Protein AF-A0A5E4LUU3-F1 (afdb_monomer_lite)

Secondary structure (DSSP, 8-state):
-EEEEEEEEEESSGGGTTSTTTTT-GGGEEEEEEEEEE-SPPPHHHHHH-SEEEETTTTEEEEETT-S---HHHHHHHHHHHHHHHHHHHHHHHHHHHHHH--

Structure (mmCIF, N/CA/C/O backbone):
data_AF-A0A5E4LUU3-F1
#
_entry.id   AF-A0A5E4LUU3-F1
#
loop_
_atom_site.group_PDB
_atom_site.id
_atom_site.type_symbol
_atom_site.label_atom_id
_atom_site.label_alt_id
_atom_site.label_comp_id
_atom_site.label_asym_id
_atom_site.label_entity_id
_atom_site.label_seq_id
_atom_site.pdbx_PDB_ins_code
_atom_site.Cartn_x
_atom_site.Cartn_y
_atom_site.Cartn_z
_atom_site.occupancy
_atom_site.B_iso_or_equiv
_atom_site.auth_seq_id
_atom_site.auth_comp_id
_atom_site.auth_asym_id
_atom_site.auth_atom_id
_atom_site.pdbx_PDB_model_num
ATOM 1 N N . MET A 1 1 ? -10.356 1.375 11.300 1.00 88.31 1 MET A N 1
ATOM 2 C CA . MET A 1 1 ? -9.005 0.959 10.892 1.00 88.31 1 MET A CA 1
ATOM 3 C C . MET A 1 1 ? -8.959 0.902 9.379 1.00 88.31 1 MET A C 1
ATOM 5 O O . MET A 1 1 ? -9.903 0.407 8.774 1.00 88.31 1 MET A O 1
ATOM 9 N N . TYR A 1 2 ? -7.880 1.401 8.791 1.00 93.31 2 TYR A N 1
ATOM 10 C CA . TYR A 1 2 ? -7.661 1.428 7.355 1.00 93.31 2 TYR A CA 1
ATOM 11 C C . TYR A 1 2 ? -6.394 0.661 6.991 1.00 93.31 2 TYR A C 1
ATOM 13 O O . TYR A 1 2 ? -5.395 0.746 7.707 1.00 93.31 2 TYR A O 1
ATOM 21 N N . VAL A 1 3 ? -6.439 -0.039 5.860 1.00 94.50 3 VAL A N 1
ATOM 22 C CA . VAL A 1 3 ? -5.254 -0.574 5.183 1.00 94.50 3 VAL A CA 1
ATOM 23 C C . VAL A 1 3 ? -4.932 0.369 4.033 1.00 94.50 3 VAL A C 1
ATOM 25 O O . VAL A 1 3 ? -5.770 0.593 3.156 1.00 94.50 3 VAL A O 1
ATOM 28 N N . LEU A 1 4 ? -3.743 0.955 4.070 1.00 95.75 4 LEU A N 1
ATOM 29 C CA . LEU A 1 4 ? -3.231 1.914 3.102 1.00 95.75 4 LEU A CA 1
ATOM 30 C C . LEU A 1 4 ? -2.176 1.212 2.255 1.00 95.75 4 LEU A C 1
ATOM 32 O O . LEU A 1 4 ? -1.226 0.654 2.797 1.00 95.75 4 LEU A O 1
ATOM 36 N N . ILE A 1 5 ? -2.345 1.221 0.937 1.00 95.19 5 ILE A N 1
ATOM 37 C CA . ILE A 1 5 ? -1.424 0.558 0.018 1.00 95.19 5 ILE A CA 1
ATOM 38 C C . ILE A 1 5 ? -0.914 1.561 -1.004 1.00 95.19 5 ILE A C 1
ATOM 40 O O . ILE A 1 5 ? -1.689 2.258 -1.672 1.00 95.19 5 ILE A O 1
ATOM 44 N N . LYS A 1 6 ? 0.405 1.588 -1.161 1.00 95.56 6 LYS A N 1
ATOM 45 C CA . LYS A 1 6 ? 1.117 2.431 -2.112 1.00 95.56 6 LYS A CA 1
ATOM 46 C C . LYS A 1 6 ? 2.072 1.586 -2.941 1.00 95.56 6 LYS A C 1
ATOM 48 O O . LYS A 1 6 ? 2.845 0.809 -2.390 1.00 95.56 6 LYS A O 1
ATOM 53 N N . TYR A 1 7 ? 2.068 1.804 -4.251 1.00 94.31 7 TYR A N 1
ATOM 54 C CA . TYR A 1 7 ? 3.058 1.225 -5.150 1.00 94.31 7 TYR A CA 1
ATOM 55 C C . TYR A 1 7 ? 4.147 2.255 -5.440 1.00 94.31 7 TYR A C 1
ATOM 57 O O . TYR A 1 7 ? 3.910 3.288 -6.074 1.00 94.31 7 TYR A O 1
ATOM 65 N N . VAL A 1 8 ? 5.353 1.997 -4.940 1.00 92.75 8 VAL A N 1
ATOM 66 C CA . VAL A 1 8 ? 6.514 2.867 -5.142 1.00 92.75 8 VAL A CA 1
ATOM 67 C C . VAL A 1 8 ? 7.314 2.344 -6.324 1.00 92.75 8 VAL A C 1
ATOM 69 O O . VAL A 1 8 ? 7.958 1.302 -6.244 1.00 92.75 8 VAL A O 1
ATOM 72 N N . TYR A 1 9 ? 7.270 3.085 -7.427 1.00 91.19 9 TYR A N 1
ATOM 73 C CA . TYR A 1 9 ? 8.034 2.749 -8.621 1.00 91.19 9 TYR A CA 1
ATOM 74 C C . TYR A 1 9 ? 9.476 3.218 -8.492 1.00 91.19 9 TYR A C 1
ATOM 76 O O . TYR A 1 9 ? 9.731 4.389 -8.198 1.00 91.19 9 TYR A O 1
ATOM 84 N N . HIS A 1 10 ? 10.409 2.321 -8.775 1.00 91.31 10 HIS A N 1
ATOM 85 C CA . HIS A 1 10 ? 11.827 2.628 -8.835 1.00 91.31 10 HIS A CA 1
ATOM 86 C C . HIS A 1 10 ? 12.467 1.918 -10.039 1.00 91.31 10 HIS A C 1
ATOM 88 O O . HIS A 1 10 ? 11.946 0.904 -10.516 1.00 91.31 10 HIS A O 1
ATOM 94 N N . PRO A 1 11 ? 13.550 2.482 -10.599 1.00 93.19 11 PRO A N 1
ATOM 95 C CA . PRO A 1 11 ? 14.242 1.859 -11.718 1.00 93.19 11 PRO A CA 1
ATOM 96 C C . PRO A 1 11 ? 14.900 0.551 -11.266 1.00 93.19 11 PRO A C 1
ATOM 98 O O . PRO A 1 11 ? 15.515 0.504 -10.203 1.00 93.19 11 PRO A O 1
ATOM 101 N N . ILE A 1 12 ? 14.813 -0.487 -12.098 1.00 92.69 12 ILE A N 1
ATOM 102 C CA . ILE A 1 12 ? 15.467 -1.783 -11.854 1.00 92.69 12 ILE A CA 1
ATOM 103 C C . ILE A 1 12 ? 16.990 -1.598 -11.811 1.00 92.69 12 ILE A C 1
ATOM 105 O O . ILE A 1 12 ? 17.672 -2.120 -10.934 1.00 92.69 12 ILE A O 1
ATOM 109 N N . ASP A 1 13 ? 17.520 -0.819 -12.755 1.00 91.94 13 ASP A N 1
ATOM 110 C CA . ASP A 1 13 ? 18.911 -0.371 -12.777 1.00 91.94 13 ASP A CA 1
ATOM 111 C C . ASP A 1 13 ? 18.966 1.161 -12.704 1.00 91.94 13 ASP A C 1
ATOM 113 O O . ASP A 1 13 ? 18.733 1.873 -13.686 1.00 91.94 13 ASP A O 1
ATOM 117 N N . SER A 1 14 ? 19.260 1.681 -11.513 1.00 88.81 14 SER A N 1
ATOM 118 C CA . SER A 1 14 ? 19.343 3.122 -11.253 1.00 88.81 14 SER A CA 1
ATOM 119 C C . SER A 1 14 ? 20.486 3.814 -12.000 1.00 88.81 14 SER A C 1
ATOM 121 O O . SER A 1 14 ? 20.466 5.033 -12.132 1.00 88.81 14 SER A O 1
ATOM 123 N N . SER A 1 15 ? 21.490 3.078 -12.490 1.00 91.69 15 SER A N 1
ATOM 124 C CA . SER A 1 15 ? 22.636 3.678 -13.187 1.00 91.69 15 SER A CA 1
ATOM 125 C C . SER A 1 15 ? 22.306 4.114 -14.618 1.00 91.69 15 SER A C 1
ATOM 127 O O . SER A 1 15 ? 22.961 5.003 -15.164 1.00 91.69 15 SER A O 1
ATOM 129 N N . LYS A 1 16 ? 21.249 3.542 -15.203 1.00 90.50 16 LYS A N 1
ATOM 130 C CA . LYS A 1 16 ? 20.847 3.754 -16.599 1.00 90.50 16 LYS A CA 1
ATOM 131 C C . LYS A 1 16 ? 19.768 4.810 -16.784 1.00 90.50 16 LYS A C 1
ATOM 133 O O . LYS A 1 16 ? 19.369 5.085 -17.909 1.00 90.50 16 LYS A O 1
ATOM 138 N N . THR A 1 17 ? 19.319 5.468 -15.716 1.00 87.88 17 THR A N 1
ATOM 139 C CA . THR A 1 17 ? 18.243 6.475 -15.792 1.00 87.88 17 THR A CA 1
ATOM 140 C C . THR A 1 17 ? 18.564 7.643 -16.726 1.00 87.88 17 THR A C 1
ATOM 142 O O . THR A 1 17 ? 17.651 8.278 -17.250 1.00 87.88 17 THR A O 1
ATOM 145 N N . SER A 1 18 ? 19.854 7.911 -16.944 1.00 90.00 18 SER A N 1
ATOM 146 C CA . SER A 1 18 ? 20.362 8.946 -17.851 1.00 90.00 18 SER A CA 1
ATOM 147 C C . SER A 1 18 ? 20.395 8.518 -19.324 1.00 90.00 18 SER A C 1
ATOM 149 O O . SER A 1 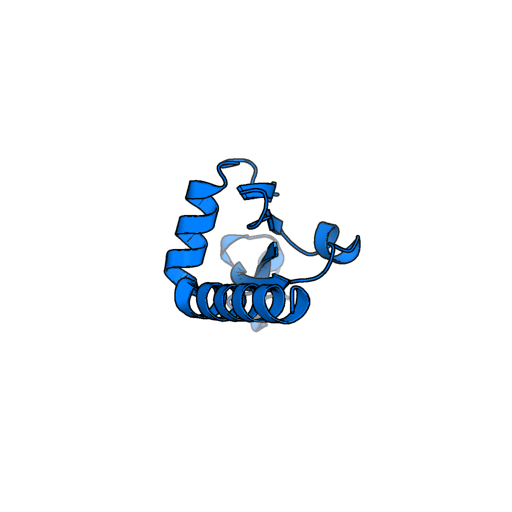18 ? 20.598 9.360 -20.200 1.00 90.00 18 SER A O 1
ATOM 151 N N . GLU A 1 19 ? 20.231 7.227 -19.620 1.00 91.44 19 GLU A N 1
ATOM 152 C CA . GLU A 1 19 ? 20.189 6.721 -20.988 1.00 91.44 19 GLU A CA 1
ATOM 153 C C . GLU A 1 19 ? 18.870 7.117 -21.661 1.00 91.44 19 GLU A C 1
ATOM 155 O O . GLU A 1 19 ? 17.777 7.020 -21.094 1.00 91.44 19 GLU A O 1
ATOM 160 N N . LYS A 1 20 ? 18.963 7.582 -22.910 1.00 91.25 20 LYS A N 1
ATOM 161 C CA . LYS A 1 20 ? 17.795 8.024 -23.673 1.00 91.25 20 LYS A CA 1
ATOM 162 C C . LYS A 1 20 ? 16.822 6.858 -23.877 1.00 91.25 20 LYS A C 1
ATOM 164 O O . LYS A 1 20 ? 17.207 5.822 -24.407 1.00 91.25 20 LYS A O 1
ATOM 169 N N . GLY A 1 21 ? 15.559 7.060 -23.505 1.00 89.31 21 GLY A N 1
ATOM 170 C CA . GLY A 1 21 ? 14.494 6.056 -23.605 1.00 89.31 21 GLY A CA 1
ATOM 171 C C . GLY A 1 21 ? 14.378 5.133 -22.389 1.00 89.31 21 GLY A C 1
ATOM 172 O O . GLY A 1 21 ? 13.336 4.510 -22.209 1.00 89.31 21 GLY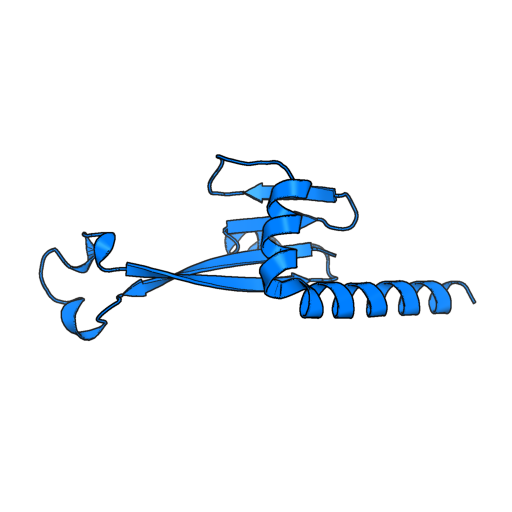 A O 1
ATOM 173 N N . TYR A 1 22 ? 15.376 5.095 -21.497 1.00 89.56 22 TYR A N 1
ATOM 174 C CA . TYR A 1 22 ? 15.342 4.215 -20.326 1.00 89.56 22 TYR A CA 1
ATOM 175 C C . TYR A 1 22 ? 14.195 4.565 -19.373 1.00 89.56 22 TYR A C 1
ATOM 177 O O . TYR A 1 22 ? 13.446 3.690 -18.949 1.00 89.56 22 TYR A O 1
ATOM 185 N N . SER A 1 23 ? 14.019 5.861 -19.098 1.00 86.88 23 SER A N 1
ATOM 186 C CA . SER A 1 23 ? 12.955 6.370 -18.221 1.00 86.88 23 SER A CA 1
ATOM 187 C C . SER A 1 23 ? 11.557 6.354 -18.865 1.00 86.88 23 SER A C 1
ATOM 189 O O . SER A 1 23 ? 10.566 6.601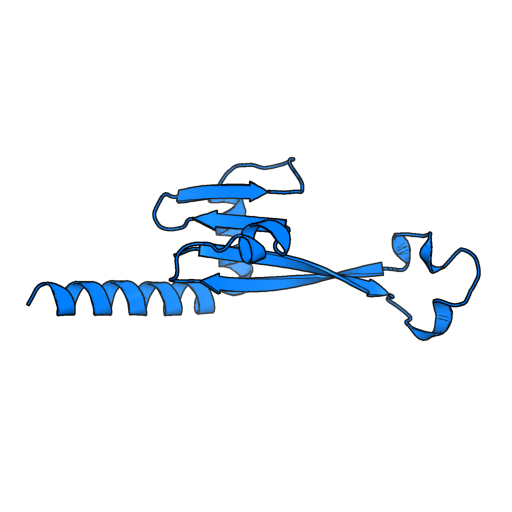 -18.183 1.00 86.88 23 SER A O 1
ATOM 191 N N . GLU A 1 24 ? 11.466 6.096 -20.172 1.00 88.62 24 GLU A N 1
ATOM 192 C CA . GLU A 1 24 ? 10.198 6.046 -20.914 1.00 88.62 24 GLU A CA 1
ATOM 193 C C . GLU A 1 24 ? 9.625 4.622 -20.972 1.00 88.62 24 GLU A C 1
ATOM 195 O O . GLU A 1 24 ? 8.406 4.442 -21.049 1.00 88.62 24 GLU A O 1
ATOM 200 N N . ASP A 1 25 ? 10.490 3.607 -20.907 1.00 90.50 25 ASP A N 1
ATOM 201 C CA . ASP A 1 25 ? 10.086 2.207 -20.933 1.00 90.50 25 ASP A CA 1
ATOM 202 C C . ASP A 1 25 ? 9.677 1.716 -19.537 1.00 90.50 25 ASP A C 1
ATOM 204 O O . ASP A 1 25 ? 10.476 1.626 -18.603 1.00 90.50 25 ASP A O 1
ATOM 208 N N . LYS A 1 26 ? 8.401 1.341 -19.409 1.00 87.06 26 LYS A N 1
ATOM 209 C CA . LYS A 1 26 ? 7.826 0.804 -18.169 1.00 87.06 26 LYS A CA 1
ATOM 210 C C . LYS A 1 26 ? 8.462 -0.517 -17.741 1.00 87.06 26 LYS A C 1
ATOM 212 O O . LYS A 1 26 ? 8.399 -0.835 -16.559 1.00 87.06 26 LYS A O 1
ATOM 217 N N . ALA A 1 27 ? 9.054 -1.277 -18.663 1.00 90.44 27 ALA A N 1
ATOM 218 C CA . ALA A 1 27 ? 9.736 -2.527 -18.343 1.00 90.44 27 ALA A CA 1
ATOM 219 C C . ALA A 1 27 ? 11.007 -2.312 -17.503 1.00 90.44 27 ALA A C 1
ATOM 221 O O . ALA A 1 27 ? 11.447 -3.241 -16.833 1.00 90.44 27 ALA A O 1
ATOM 222 N N . ASN A 1 28 ? 11.563 -1.094 -17.490 1.00 91.62 28 ASN A N 1
ATOM 223 C CA . ASN A 1 28 ? 12.748 -0.744 -16.702 1.00 91.62 28 ASN A CA 1
ATOM 224 C C . ASN A 1 28 ? 12.432 -0.358 -15.252 1.00 91.62 28 ASN A C 1
ATOM 226 O O . ASN A 1 28 ? 13.343 -0.012 -14.498 1.00 91.62 28 ASN A O 1
ATOM 230 N N . PHE A 1 29 ? 11.159 -0.395 -14.853 1.00 92.75 29 PHE A N 1
ATOM 231 C CA . PHE A 1 29 ? 10.717 -0.028 -13.515 1.00 92.75 29 PHE A CA 1
ATOM 232 C C . PHE A 1 29 ? 10.020 -1.202 -12.844 1.00 92.75 29 PHE A C 1
ATOM 234 O O . PHE A 1 29 ? 9.178 -1.875 -13.439 1.00 92.75 29 PHE A O 1
ATOM 241 N N . CYS A 1 30 ? 10.328 -1.401 -11.571 1.00 91.44 30 CYS A N 1
ATOM 242 C CA . CYS A 1 30 ? 9.580 -2.281 -10.690 1.00 91.44 30 CYS A CA 1
ATOM 243 C C . CYS A 1 30 ? 8.822 -1.457 -9.652 1.00 91.44 30 CYS A C 1
ATOM 245 O O . CYS A 1 30 ? 9.153 -0.303 -9.375 1.00 91.44 30 CYS A O 1
ATOM 247 N N . ALA A 1 31 ? 7.751 -2.048 -9.133 1.00 92.19 31 ALA A N 1
ATOM 248 C CA . ALA A 1 31 ? 6.924 -1.452 -8.102 1.00 92.19 31 ALA A CA 1
ATOM 249 C C . ALA A 1 31 ? 7.110 -2.233 -6.808 1.00 92.19 31 ALA A C 1
ATOM 251 O O . ALA A 1 31 ? 6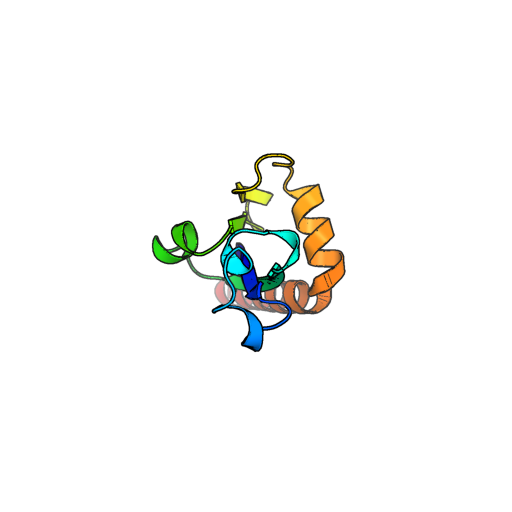.836 -3.432 -6.779 1.00 92.19 31 ALA A O 1
ATOM 252 N N . ASP A 1 32 ? 7.511 -1.534 -5.754 1.00 93.00 32 ASP A N 1
ATOM 253 C CA . ASP A 1 32 ? 7.430 -2.069 -4.403 1.00 93.00 32 ASP A CA 1
ATOM 254 C C . ASP A 1 32 ? 6.048 -1.797 -3.834 1.00 93.00 32 ASP A C 1
ATOM 256 O O . ASP A 1 32 ? 5.553 -0.665 -3.873 1.00 93.00 32 ASP A O 1
ATOM 260 N N . GLU A 1 33 ? 5.436 -2.839 -3.287 1.00 93.62 33 GLU A N 1
ATOM 261 C CA . GLU A 1 33 ? 4.193 -2.725 -2.541 1.00 93.62 33 GLU A CA 1
ATOM 262 C C . GLU A 1 33 ? 4.509 -2.340 -1.092 1.00 93.62 33 GLU A C 1
ATOM 264 O O . GLU A 1 33 ? 5.165 -3.080 -0.358 1.00 93.62 33 GLU A O 1
ATOM 269 N N . VAL A 1 34 ? 4.046 -1.160 -0.686 1.00 93.19 34 VAL A N 1
ATOM 270 C CA . VAL A 1 34 ? 4.151 -0.666 0.687 1.00 93.19 34 VAL A CA 1
ATOM 271 C C . VAL A 1 34 ? 2.761 -0.682 1.302 1.00 93.19 34 VAL A C 1
ATOM 273 O O . VAL A 1 34 ? 1.856 -0.009 0.802 1.00 93.19 34 VAL A O 1
ATOM 276 N N . VAL A 1 35 ? 2.609 -1.439 2.388 1.00 93.06 35 VAL A N 1
ATOM 277 C CA . VAL A 1 35 ? 1.363 -1.546 3.152 1.00 93.06 35 VAL A CA 1
ATOM 278 C C . VAL A 1 35 ? 1.545 -0.891 4.513 1.00 93.06 35 VAL A C 1
ATOM 280 O O . VAL A 1 35 ? 2.446 -1.238 5.274 1.00 93.06 35 VAL A O 1
ATOM 283 N N . GLU A 1 36 ? 0.666 0.053 4.823 1.00 93.00 36 GLU A N 1
ATOM 284 C CA . GLU A 1 36 ? 0.589 0.735 6.107 1.00 93.00 36 GLU A CA 1
ATOM 285 C C . GLU A 1 36 ? -0.799 0.529 6.718 1.00 93.00 36 GLU A C 1
ATOM 287 O O . GLU A 1 36 ? -1.819 0.501 6.028 1.00 93.00 36 GLU A O 1
ATOM 292 N N . LEU A 1 37 ? -0.848 0.394 8.039 1.00 91.44 37 LEU A N 1
ATOM 293 C CA . LEU A 1 37 ? -2.089 0.255 8.785 1.00 91.44 37 LEU A CA 1
ATOM 294 C C . LEU A 1 37 ? -2.332 1.517 9.605 1.00 91.44 37 LEU A C 1
ATOM 296 O O . LEU A 1 37 ? -1.468 1.958 10.362 1.00 91.44 37 LEU A O 1
ATOM 300 N N . SER A 1 38 ? -3.530 2.088 9.492 1.00 90.44 38 SER A N 1
ATOM 301 C CA . SER A 1 38 ? -3.897 3.315 10.199 1.00 90.44 38 SER A CA 1
ATOM 302 C C . SER A 1 38 ? -5.154 3.126 11.042 1.00 90.44 38 SER A C 1
ATOM 304 O O . SER A 1 38 ? -6.214 2.733 10.554 1.00 90.44 38 SER A O 1
ATOM 306 N N . LYS A 1 39 ? -5.064 3.445 12.338 1.00 85.38 39 LYS A N 1
ATOM 307 C CA . LYS A 1 39 ? -6.230 3.505 13.247 1.00 85.38 39 LYS A CA 1
ATOM 308 C C . LYS A 1 39 ? -6.934 4.860 13.216 1.00 85.38 39 LYS A C 1
ATOM 310 O O . LYS A 1 39 ? -8.033 4.991 13.745 1.00 85.38 39 LYS A O 1
ATOM 315 N N . LYS A 1 40 ? -6.293 5.875 12.639 1.00 85.19 40 LYS A N 1
ATOM 316 C CA . LYS A 1 40 ? -6.791 7.251 12.638 1.00 85.19 40 LYS A CA 1
ATOM 317 C C . LYS A 1 40 ? -7.764 7.468 11.484 1.00 85.19 40 LYS A C 1
ATOM 319 O O . LYS A 1 40 ? -7.821 6.684 10.539 1.00 85.19 40 LYS A O 1
ATOM 324 N N . THR A 1 41 ? -8.514 8.560 11.561 1.00 88.31 41 THR A N 1
ATOM 325 C CA . THR A 1 41 ? -9.274 9.075 10.420 1.00 88.31 41 THR A CA 1
ATOM 326 C C . THR A 1 41 ? -8.323 9.384 9.267 1.00 88.31 41 THR A C 1
ATOM 328 O O . THR A 1 41 ? -7.254 9.954 9.493 1.00 88.31 41 THR A O 1
ATOM 331 N N . LEU A 1 42 ? -8.720 9.024 8.045 1.00 92.19 42 LEU A N 1
ATOM 332 C CA . LEU A 1 42 ? -7.948 9.316 6.840 1.00 92.19 42 LEU A CA 1
ATOM 333 C C . LEU A 1 42 ? -7.751 10.824 6.680 1.00 92.19 42 LEU A C 1
ATOM 335 O O . LEU A 1 42 ? -8.712 11.597 6.703 1.00 92.19 42 LEU A O 1
ATOM 339 N N . SER A 1 43 ? -6.505 11.235 6.487 1.00 92.88 43 SER A N 1
ATOM 340 C CA . SER A 1 43 ? -6.168 12.600 6.109 1.00 92.88 43 SER A CA 1
ATOM 341 C C . SER A 1 43 ? -6.244 12.781 4.592 1.00 92.88 43 SER A C 1
ATOM 343 O O . SER A 1 43 ? -6.182 11.824 3.817 1.00 92.88 43 SER A O 1
ATOM 345 N N . THR A 1 44 ? -6.306 14.034 4.138 1.00 93.38 44 THR A N 1
ATOM 346 C CA . THR A 1 44 ? -6.198 14.355 2.707 1.00 93.38 44 THR A CA 1
ATOM 347 C C . THR A 1 44 ? -4.903 13.811 2.102 1.00 93.38 44 THR A C 1
ATOM 349 O O . THR A 1 44 ? -4.902 13.369 0.957 1.00 93.38 44 THR A O 1
ATOM 352 N N . ASN A 1 45 ? -3.809 13.797 2.869 1.00 92.94 45 ASN A N 1
ATOM 353 C CA . ASN A 1 45 ? -2.540 13.254 2.396 1.00 92.94 45 ASN A CA 1
ATOM 354 C C . ASN A 1 45 ? -2.641 11.753 2.135 1.00 92.94 45 ASN A C 1
ATOM 356 O O . ASN A 1 45 ? -2.185 11.316 1.083 1.00 92.94 45 ASN A O 1
ATOM 360 N N . ASP A 1 46 ? -3.294 10.992 3.017 1.00 93.94 46 ASP A N 1
ATOM 361 C CA . ASP A 1 46 ? -3.480 9.546 2.842 1.00 93.94 46 ASP A CA 1
ATOM 362 C C . ASP A 1 46 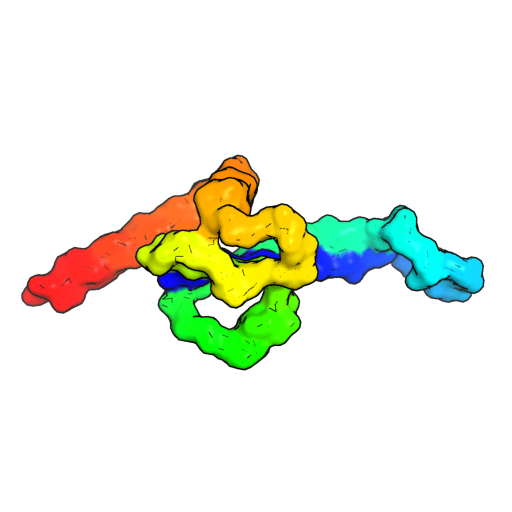? -4.272 9.243 1.570 1.00 93.94 46 ASP A C 1
ATOM 364 O O . ASP A 1 46 ? -3.900 8.364 0.792 1.00 93.94 46 ASP A O 1
ATOM 368 N N . LEU A 1 47 ? -5.325 10.026 1.320 1.00 93.94 47 LEU A N 1
ATOM 369 C CA . LEU A 1 47 ? -6.144 9.920 0.114 1.00 93.94 47 LEU A CA 1
ATOM 370 C C . LEU A 1 47 ? -5.366 10.254 -1.162 1.00 93.94 47 LEU A C 1
ATOM 372 O O . LEU A 1 47 ? -5.703 9.737 -2.225 1.00 93.94 47 LEU A O 1
ATOM 376 N N . MET A 1 48 ? -4.347 11.108 -1.090 1.00 92.94 48 MET A N 1
ATOM 377 C CA . MET A 1 48 ? -3.543 11.512 -2.246 1.00 92.94 48 MET A CA 1
ATOM 378 C C . MET A 1 48 ? -2.371 10.561 -2.504 1.00 92.94 48 MET A C 1
ATOM 380 O O . MET A 1 48 ? -2.098 10.240 -3.660 1.00 92.94 48 MET A O 1
ATOM 384 N N . SER A 1 49 ? -1.690 10.109 -1.449 1.00 93.81 49 SER A N 1
ATOM 385 C CA . SER A 1 49 ? -0.418 9.382 -1.527 1.00 93.81 49 SER A CA 1
ATOM 386 C C . SER A 1 49 ? -0.564 7.877 -1.741 1.00 93.81 49 SER A C 1
ATOM 388 O O . SER A 1 49 ? 0.353 7.268 -2.293 1.00 93.81 49 SER A O 1
ATOM 390 N N . ASN A 1 50 ? -1.687 7.288 -1.322 1.00 95.88 50 ASN A N 1
ATOM 391 C CA . ASN A 1 50 ? -1.939 5.853 -1.432 1.00 95.88 50 ASN A CA 1
ATOM 392 C C . ASN A 1 50 ? -2.741 5.528 -2.688 1.00 95.88 50 ASN A C 1
ATOM 394 O O . ASN A 1 50 ? -3.644 6.273 -3.078 1.00 95.88 50 ASN A O 1
ATOM 398 N N . ASP A 1 51 ? -2.439 4.405 -3.325 1.00 95.00 51 ASP A N 1
ATOM 399 C CA . ASP A 1 51 ? -3.130 3.970 -4.535 1.00 95.00 51 ASP A CA 1
ATOM 400 C C . ASP A 1 51 ? -4.405 3.183 -4.214 1.00 95.00 51 ASP A C 1
ATOM 402 O O . ASP A 1 51 ? -5.408 3.330 -4.922 1.00 95.00 51 ASP A O 1
ATOM 406 N N . ILE A 1 52 ? -4.384 2.383 -3.144 1.00 95.12 52 ILE A N 1
ATOM 407 C CA . ILE A 1 52 ? -5.532 1.613 -2.656 1.00 95.12 52 ILE A CA 1
ATOM 408 C C . ILE A 1 52 ? -5.714 1.883 -1.162 1.00 95.12 52 ILE A C 1
ATOM 410 O O . ILE A 1 52 ? -4.749 1.958 -0.407 1.00 95.12 52 ILE A O 1
ATOM 414 N N . ILE A 1 53 ? -6.966 2.064 -0.747 1.00 95.81 53 ILE A N 1
ATOM 415 C CA . ILE A 1 53 ? -7.346 2.284 0.646 1.00 95.81 53 ILE A CA 1
ATOM 416 C C . ILE A 1 53 ? -8.564 1.422 0.947 1.00 95.81 53 ILE A C 1
ATOM 418 O O . ILE A 1 53 ? -9.603 1.556 0.291 1.00 95.81 53 ILE A O 1
ATOM 422 N N . LEU A 1 54 ? -8.435 0.565 1.954 1.00 95.38 54 LEU A N 1
ATOM 423 C CA . LEU A 1 54 ? -9.503 -0.295 2.449 1.00 95.38 54 LEU A CA 1
ATOM 424 C C . LEU A 1 54 ? -9.920 0.166 3.842 1.00 95.38 54 LEU A C 1
ATOM 426 O O . LEU A 1 54 ? -9.063 0.380 4.697 1.00 95.38 54 LEU A O 1
ATOM 430 N N . ASP A 1 55 ? -11.220 0.286 4.082 1.00 94.38 55 ASP A N 1
ATOM 431 C CA . ASP A 1 55 ? -11.776 0.455 5.421 1.00 94.38 55 ASP A CA 1
ATOM 432 C C . ASP A 1 55 ? -12.218 -0.906 5.947 1.00 94.38 55 ASP A C 1
ATOM 434 O O . ASP A 1 55 ? -13.170 -1.510 5.452 1.00 94.38 55 ASP A O 1
ATOM 438 N N . VAL A 1 56 ? -11.512 -1.390 6.964 1.00 91.06 56 VAL A N 1
ATOM 439 C CA . VAL A 1 56 ? -11.760 -2.714 7.540 1.00 91.06 56 VAL A CA 1
ATOM 440 C C . VAL A 1 56 ? -12.993 -2.712 8.439 1.00 91.06 56 VAL A C 1
ATOM 442 O O . VAL A 1 56 ? -13.669 -3.733 8.530 1.00 91.06 56 VAL A O 1
ATOM 445 N N . LYS A 1 57 ? -13.343 -1.572 9.054 1.00 87.62 57 LYS A N 1
ATOM 446 C CA . LYS A 1 57 ? -14.521 -1.485 9.935 1.00 87.62 57 LYS A CA 1
ATOM 447 C C . LYS A 1 57 ? -15.813 -1.548 9.138 1.00 87.62 57 LYS A C 1
ATOM 449 O O . LYS A 1 57 ? -16.740 -2.250 9.522 1.00 87.62 57 LYS A O 1
ATOM 454 N N . THR A 1 58 ? -15.869 -0.813 8.031 1.00 91.75 58 THR A N 1
ATOM 455 C CA . THR A 1 58 ? -17.055 -0.780 7.162 1.00 91.75 58 THR A CA 1
ATOM 456 C C . THR A 1 58 ? -17.008 -1.811 6.038 1.00 91.75 58 THR A C 1
ATOM 458 O O . THR A 1 58 ? -17.964 -1.909 5.273 1.00 91.75 58 THR A O 1
ATOM 461 N N . GLN A 1 59 ? -15.916 -2.579 5.939 1.00 93.69 59 GLN A N 1
ATOM 462 C CA . GLN A 1 59 ? -15.674 -3.563 4.882 1.00 93.69 59 GLN A CA 1
ATOM 463 C C . GLN A 1 59 ? -15.843 -2.964 3.480 1.00 93.69 59 GLN A C 1
ATOM 465 O O . GLN A 1 59 ? -16.507 -3.526 2.605 1.00 93.69 59 GLN A O 1
ATOM 470 N N . SER A 1 60 ? -15.257 -1.786 3.265 1.00 94.44 60 SER A N 1
ATOM 471 C CA . SER A 1 60 ? -15.434 -1.015 2.037 1.00 94.44 60 SER A CA 1
ATOM 472 C C . SER A 1 60 ? -14.109 -0.608 1.393 1.00 94.44 60 SER A C 1
ATOM 474 O O . SER A 1 60 ? -13.071 -0.470 2.042 1.00 94.44 60 SER A O 1
ATOM 476 N N . VAL A 1 61 ? -14.135 -0.432 0.070 1.00 94.81 61 VAL A N 1
ATOM 477 C CA . VAL A 1 61 ? -13.003 0.108 -0.692 1.00 94.81 61 VAL A CA 1
ATOM 478 C C . VAL A 1 61 ? -13.173 1.619 -0.763 1.00 94.81 61 VAL A C 1
ATOM 480 O O . VAL A 1 61 ? -14.010 2.117 -1.512 1.00 94.81 61 VAL A O 1
ATOM 483 N N . VAL A 1 62 ? -12.374 2.351 0.008 1.00 94.50 62 VAL A N 1
ATOM 484 C CA . VAL A 1 62 ? -12.402 3.822 0.023 1.00 94.50 62 VAL A CA 1
ATOM 485 C C . VAL A 1 62 ? -11.781 4.379 -1.254 1.00 94.50 62 VAL A C 1
ATOM 487 O O . VAL A 1 62 ? -12.276 5.345 -1.832 1.00 94.50 62 VAL A O 1
ATOM 490 N N . LYS A 1 63 ? -10.685 3.765 -1.710 1.00 93.75 63 LYS A N 1
ATOM 491 C CA . LYS A 1 63 ? -9.977 4.165 -2.925 1.00 93.75 63 LYS A CA 1
ATOM 492 C C . LYS A 1 63 ? -9.380 2.947 -3.612 1.00 93.75 63 LYS A C 1
ATOM 494 O O . LYS A 1 63 ? -8.782 2.098 -2.962 1.00 93.75 63 LYS A O 1
ATOM 499 N N . ASN A 1 64 ? -9.477 2.914 -4.936 1.00 93.75 64 ASN A N 1
ATOM 500 C CA . ASN A 1 64 ? -8.667 2.037 -5.769 1.00 93.75 64 ASN A CA 1
ATOM 501 C C . ASN A 1 64 ? -8.346 2.730 -7.096 1.00 93.75 64 ASN A C 1
ATOM 503 O O . ASN A 1 64 ? -9.206 2.881 -7.965 1.00 93.75 64 ASN A O 1
ATOM 507 N N . ARG A 1 65 ? -7.087 3.133 -7.261 1.00 89.94 65 ARG A N 1
ATOM 508 C CA . ARG A 1 65 ? -6.601 3.812 -8.466 1.00 89.94 65 ARG A CA 1
ATOM 509 C C . ARG A 1 65 ? -6.574 2.913 -9.705 1.00 89.94 65 ARG A C 1
ATOM 511 O O . ARG A 1 65 ? -6.653 3.419 -10.821 1.00 89.94 65 ARG A O 1
ATOM 518 N N . TYR A 1 66 ? -6.476 1.598 -9.528 1.00 85.19 66 TYR A N 1
ATOM 519 C CA . TYR A 1 66 ? -6.312 0.643 -10.625 1.00 85.19 66 TYR A CA 1
ATOM 520 C C . TYR A 1 66 ? -7.637 0.086 -11.154 1.00 85.19 66 TYR A C 1
ATOM 522 O O . TYR A 1 66 ? -7.626 -0.619 -12.161 1.00 85.19 66 TYR A O 1
ATOM 530 N N . GLY A 1 67 ? -8.767 0.420 -10.514 1.00 68.94 67 GLY A N 1
ATOM 531 C CA . GLY A 1 67 ? -10.134 0.410 -11.061 1.00 68.94 67 GLY A CA 1
ATOM 532 C C . GLY A 1 67 ? -10.709 -0.912 -11.587 1.00 68.94 67 GLY A C 1
ATOM 533 O O . GLY A 1 67 ? -11.878 -0.953 -11.955 1.00 68.94 67 GLY A O 1
ATOM 534 N N . LYS A 1 68 ? -9.931 -1.997 -11.645 1.00 69.06 68 LYS A N 1
ATOM 535 C CA . LYS A 1 68 ? -10.370 -3.276 -12.226 1.00 69.06 68 LYS A CA 1
ATOM 536 C C . LYS A 1 68 ? -11.124 -4.160 -11.233 1.00 69.06 68 LYS A C 1
ATOM 538 O O . LYS A 1 68 ? -11.909 -5.001 -11.656 1.00 69.06 68 LYS A O 1
ATOM 543 N N . ILE A 1 69 ? -10.886 -3.988 -9.932 1.00 76.31 69 ILE A N 1
ATOM 544 C CA . ILE A 1 69 ? -11.495 -4.788 -8.860 1.00 76.31 69 ILE A CA 1
ATOM 545 C C . ILE A 1 69 ? -11.816 -3.855 -7.688 1.00 76.31 69 ILE A C 1
ATOM 547 O O . ILE A 1 69 ? -10.914 -3.458 -6.965 1.00 76.31 69 ILE A O 1
ATOM 551 N N . ASN A 1 70 ? -13.090 -3.520 -7.479 1.00 85.06 70 ASN A N 1
ATOM 552 C CA . ASN A 1 70 ? -13.564 -2.747 -6.315 1.00 85.06 70 ASN A CA 1
ATOM 553 C C . ASN A 1 70 ? -14.325 -3.638 -5.324 1.00 85.06 70 ASN A C 1
ATOM 555 O O . ASN A 1 70 ? -15.359 -3.261 -4.783 1.00 85.06 70 ASN A O 1
ATOM 559 N N . ASP A 1 71 ? -13.826 -4.853 -5.132 1.00 91.12 71 ASP A N 1
ATOM 560 C CA . ASP A 1 71 ? -14.382 -5.833 -4.207 1.00 91.12 71 ASP A CA 1
ATOM 561 C C . ASP A 1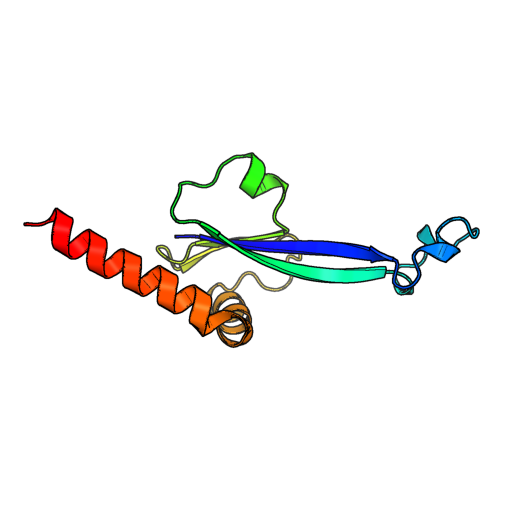 71 ? -13.502 -5.861 -2.955 1.00 91.12 71 ASP A C 1
ATOM 563 O O . ASP A 1 71 ? -12.337 -6.267 -3.024 1.00 91.12 71 ASP A O 1
ATOM 567 N N . PHE A 1 72 ? -14.051 -5.393 -1.829 1.00 93.81 72 PHE A N 1
ATOM 568 C CA . PHE A 1 72 ? -13.330 -5.338 -0.558 1.00 93.81 72 PHE A CA 1
ATOM 569 C C . PHE A 1 72 ? -12.814 -6.715 -0.151 1.00 93.81 72 PHE A C 1
ATOM 571 O O . PHE A 1 72 ? -11.647 -6.829 0.203 1.00 93.81 72 PHE A O 1
ATOM 578 N N . ASN A 1 73 ? -13.636 -7.763 -0.253 1.00 93.81 73 ASN A N 1
ATOM 579 C CA . ASN A 1 73 ? -13.259 -9.097 0.207 1.00 93.81 73 ASN A CA 1
ATOM 580 C C . ASN A 1 73 ? -12.067 -9.634 -0.580 1.00 93.81 73 ASN A C 1
ATOM 582 O O . ASN A 1 73 ? -11.134 -10.169 0.010 1.00 93.81 73 ASN A O 1
ATOM 586 N N . LYS A 1 74 ? -12.059 -9.443 -1.904 1.00 93.06 74 LYS A N 1
ATOM 587 C CA . LYS A 1 74 ? -10.941 -9.882 -2.752 1.00 93.06 74 LYS A CA 1
ATOM 588 C C . LYS A 1 74 ? -9.652 -9.127 -2.450 1.00 93.06 74 LYS A C 1
ATOM 590 O O . LYS A 1 74 ? -8.598 -9.747 -2.351 1.00 93.06 74 LYS A O 1
ATOM 595 N N . LEU A 1 75 ? -9.732 -7.803 -2.314 1.00 92.81 75 LEU A N 1
ATOM 596 C CA . LEU A 1 75 ? -8.561 -6.979 -2.010 1.00 92.81 75 LEU A CA 1
ATOM 597 C C . LEU A 1 75 ? -8.037 -7.272 -0.604 1.00 92.81 75 LEU A C 1
ATOM 599 O O . LEU A 1 75 ? -6.846 -7.502 -0.428 1.00 92.81 75 LEU A O 1
ATOM 603 N N . TYR A 1 76 ? -8.928 -7.329 0.383 1.00 93.38 76 TYR A N 1
ATOM 604 C CA . TYR A 1 76 ? -8.570 -7.648 1.757 1.00 93.38 76 TYR A CA 1
ATOM 605 C C . TYR A 1 76 ? -7.934 -9.036 1.859 1.00 93.38 76 TYR A C 1
ATOM 607 O O . TYR A 1 76 ? -6.875 -9.154 2.457 1.00 93.38 76 TYR A O 1
ATOM 615 N N . GLN A 1 77 ? -8.500 -10.068 1.220 1.00 93.94 77 GLN A N 1
ATOM 616 C CA . GLN A 1 77 ? -7.900 -11.408 1.197 1.00 93.94 77 GLN A CA 1
ATOM 617 C C . GLN A 1 77 ? -6.512 -11.425 0.558 1.00 93.94 77 GLN A C 1
ATOM 619 O O . GLN A 1 77 ? -5.627 -12.106 1.066 1.00 93.94 77 GLN A O 1
ATOM 624 N N . TYR A 1 78 ? -6.304 -10.682 -0.531 1.00 93.06 78 TYR A N 1
ATOM 625 C CA . TYR A 1 78 ? -4.990 -10.581 -1.163 1.00 93.06 78 TYR A CA 1
ATOM 626 C C . TYR A 1 78 ? -3.947 -10.014 -0.191 1.00 93.06 78 TYR A C 1
ATOM 628 O O . TYR A 1 78 ? -2.919 -10.650 0.042 1.00 93.06 78 TYR A O 1
ATOM 636 N N . TYR A 1 79 ? -4.235 -8.867 0.432 1.00 92.44 79 TYR A N 1
ATOM 637 C CA . TYR A 1 79 ? -3.296 -8.242 1.367 1.00 92.44 79 TYR A CA 1
ATOM 638 C C . TYR A 1 79 ? -3.163 -9.024 2.672 1.00 92.44 79 TYR A C 1
ATOM 640 O O . TYR A 1 79 ? -2.073 -9.107 3.222 1.00 92.44 79 TYR A O 1
ATOM 648 N N . HIS A 1 80 ? -4.234 -9.648 3.157 1.00 92.38 80 HIS A N 1
ATOM 649 C CA . HIS A 1 80 ? -4.198 -10.494 4.350 1.00 92.38 80 HIS A CA 1
ATOM 650 C C . HIS A 1 80 ? -3.379 -11.766 4.128 1.00 92.38 80 HIS A C 1
ATOM 652 O O . HIS A 1 80 ? -2.607 -12.154 4.993 1.00 92.38 80 HIS A O 1
ATOM 658 N N . ASN A 1 81 ? -3.424 -12.365 2.939 1.00 93.81 81 ASN A N 1
ATOM 659 C CA . ASN A 1 81 ? -2.597 -13.532 2.637 1.00 93.81 81 ASN A CA 1
ATOM 660 C C . ASN A 1 81 ? -1.085 -13.225 2.667 1.00 93.81 81 ASN A C 1
ATOM 662 O O . ASN A 1 81 ? -0.284 -14.119 2.921 1.00 93.81 81 ASN A O 1
ATOM 666 N N . ILE A 1 82 ? -0.690 -11.976 2.402 1.00 92.62 82 ILE A N 1
ATOM 667 C CA . ILE A 1 82 ? 0.720 -11.556 2.369 1.00 92.62 82 ILE A CA 1
ATOM 668 C C . ILE A 1 82 ? 1.149 -10.931 3.708 1.00 92.62 82 ILE A C 1
ATOM 670 O O . ILE A 1 82 ? 2.246 -11.199 4.192 1.00 92.62 82 ILE A O 1
ATOM 674 N N . TYR A 1 83 ? 0.283 -10.123 4.325 1.00 90.94 83 TYR A N 1
ATOM 675 C CA . TYR A 1 83 ? 0.579 -9.290 5.501 1.00 90.94 83 TYR A CA 1
ATOM 676 C C . TYR A 1 83 ? -0.300 -9.613 6.721 1.00 90.94 83 TYR A C 1
ATOM 678 O O . TYR A 1 83 ? -0.402 -8.803 7.646 1.00 90.94 83 TYR A O 1
ATOM 686 N N . GLY A 1 84 ? -0.946 -10.781 6.733 1.00 88.50 84 GLY A N 1
ATOM 687 C CA . GLY A 1 84 ? -1.980 -11.159 7.701 1.00 88.50 84 GLY A CA 1
ATOM 688 C C . GLY A 1 84 ? -1.548 -11.020 9.151 1.00 88.50 84 GLY A C 1
ATOM 689 O O . GLY A 1 84 ? -2.258 -10.392 9.923 1.00 88.50 84 GLY A O 1
ATOM 690 N N . GLU A 1 85 ? -0.339 -11.465 9.505 1.00 89.12 85 GLU A N 1
ATOM 691 C CA . GLU A 1 85 ? 0.177 -11.337 10.877 1.00 89.12 85 GLU A CA 1
ATOM 692 C C . GLU A 1 85 ? 0.210 -9.881 11.372 1.00 89.12 85 GLU A C 1
ATOM 694 O O . GLU A 1 85 ? -0.142 -9.594 12.518 1.00 89.12 85 GLU A O 1
ATOM 699 N N . SER A 1 86 ? 0.601 -8.941 10.504 1.00 86.38 86 SER A N 1
ATOM 700 C CA . SER A 1 86 ? 0.649 -7.514 10.853 1.00 86.38 86 SER A CA 1
ATOM 701 C C . SER A 1 86 ? -0.754 -6.924 10.986 1.00 86.38 86 SER A C 1
ATOM 703 O O . SER A 1 86 ? -1.014 -6.141 11.902 1.00 86.38 86 SER A O 1
ATOM 705 N N . ILE A 1 87 ? -1.665 -7.322 10.095 1.00 87.12 87 ILE A N 1
ATOM 706 C CA . ILE A 1 87 ? -3.065 -6.887 10.108 1.00 87.12 87 ILE A CA 1
ATOM 707 C C . ILE A 1 87 ? -3.775 -7.412 11.361 1.00 87.12 87 ILE A C 1
ATOM 709 O O . ILE A 1 87 ? -4.400 -6.637 12.085 1.00 87.12 87 ILE A O 1
ATOM 713 N N . ASP A 1 88 ? -3.624 -8.699 11.659 1.00 88.25 88 ASP A N 1
ATOM 714 C CA . ASP A 1 88 ? -4.281 -9.373 12.777 1.00 88.25 88 ASP A CA 1
ATOM 715 C C . ASP A 1 88 ? -3.773 -8.853 14.123 1.00 88.25 88 ASP A C 1
ATOM 717 O O . ASP A 1 88 ? -4.570 -8.555 15.010 1.00 88.25 88 ASP A O 1
ATOM 721 N N . SER A 1 89 ? -2.459 -8.650 14.267 1.00 86.19 89 SER A N 1
ATOM 722 C CA . SER A 1 89 ? -1.877 -8.019 15.460 1.00 86.19 89 SER A CA 1
ATOM 723 C C . SER A 1 89 ? -2.484 -6.634 15.721 1.00 86.19 89 SER A C 1
ATOM 725 O O . SER A 1 89 ? -2.844 -6.275 16.848 1.00 86.19 89 SER A O 1
ATOM 727 N N . MET A 1 90 ? -2.686 -5.851 14.660 1.00 82.25 90 MET A N 1
ATOM 728 C CA . MET A 1 90 ? -3.278 -4.525 14.776 1.00 82.25 90 MET A CA 1
ATOM 729 C C . MET A 1 90 ? -4.773 -4.551 15.117 1.00 82.25 90 MET A C 1
ATOM 731 O O . MET A 1 90 ? -5.223 -3.675 15.860 1.00 82.25 90 MET A O 1
ATOM 735 N N . LEU A 1 91 ? -5.510 -5.553 14.630 1.00 82.12 91 LEU A N 1
ATOM 736 C CA . LEU A 1 91 ? -6.919 -5.792 14.959 1.00 82.12 91 LEU A CA 1
ATOM 737 C C . LEU A 1 91 ? -7.110 -6.248 16.409 1.00 82.12 91 LEU A C 1
ATOM 739 O O . LEU A 1 91 ? -7.969 -5.721 17.110 1.00 82.12 91 LEU A O 1
ATOM 743 N N . LEU A 1 92 ? -6.285 -7.181 16.892 1.00 81.56 92 LEU A N 1
ATOM 744 C CA . LEU A 1 92 ? -6.353 -7.673 18.273 1.00 81.56 92 LEU A CA 1
ATOM 745 C C . LEU A 1 92 ? -6.171 -6.533 19.282 1.00 81.56 92 LEU A C 1
ATOM 747 O O . LEU A 1 92 ? -6.958 -6.379 20.210 1.00 81.56 92 LEU A O 1
ATOM 751 N N . THR A 1 93 ? -5.195 -5.656 19.033 1.00 74.81 93 THR A N 1
ATOM 752 C CA . THR A 1 93 ? -4.969 -4.471 19.878 1.00 74.81 93 THR A CA 1
ATOM 753 C C . THR A 1 93 ? -6.104 -3.438 19.833 1.00 74.81 93 THR A C 1
ATOM 755 O O . THR A 1 93 ? -6.118 -2.528 20.659 1.00 74.81 93 THR A O 1
ATOM 758 N N . GLU A 1 94 ? -7.011 -3.500 18.855 1.00 67.81 94 GLU A N 1
ATOM 759 C CA . GLU A 1 94 ? -8.206 -2.648 18.797 1.00 67.81 94 GLU A CA 1
ATOM 760 C C . GLU A 1 94 ? -9.326 -3.211 19.682 1.00 67.81 94 GLU A C 1
ATOM 762 O O . GLU A 1 94 ? -9.846 -2.478 20.522 1.00 67.81 94 GLU A O 1
ATOM 767 N N . ASN A 1 95 ? -9.599 -4.515 19.595 1.00 68.19 95 ASN A N 1
ATOM 768 C CA . ASN A 1 95 ? -10.613 -5.179 20.423 1.00 68.19 95 ASN A CA 1
ATOM 769 C C . ASN A 1 95 ? -10.288 -5.081 21.925 1.00 68.19 95 ASN A C 1
ATOM 771 O O . ASN A 1 95 ? -11.147 -4.724 22.730 1.00 68.19 95 ASN A O 1
ATOM 775 N N . ASP A 1 96 ? -9.022 -5.291 22.298 1.00 69.88 96 ASP A N 1
ATOM 776 C CA . ASP A 1 96 ? -8.574 -5.198 23.695 1.00 69.88 96 ASP A CA 1
ATOM 777 C C . ASP A 1 96 ? -8.671 -3.770 24.272 1.00 69.88 96 ASP A C 1
ATOM 779 O O . ASP A 1 96 ? -8.707 -3.577 25.493 1.00 69.88 96 ASP A O 1
ATOM 783 N N . ALA A 1 97 ? -8.649 -2.746 23.410 1.00 63.84 97 ALA A N 1
ATOM 784 C CA . ALA A 1 97 ? -8.774 -1.348 23.813 1.00 63.84 97 ALA A CA 1
ATOM 785 C C . ALA A 1 97 ? -10.242 -0.935 23.993 1.00 63.84 97 ALA A C 1
ATOM 787 O O . ALA A 1 97 ? -10.544 -0.178 24.917 1.00 63.84 97 ALA A O 1
ATOM 788 N N . GLU A 1 98 ? -11.145 -1.446 23.152 1.00 62.72 98 GLU A N 1
ATOM 789 C CA . GLU A 1 98 ? -12.587 -1.200 23.255 1.00 62.72 98 GLU A CA 1
ATOM 790 C C . GLU A 1 98 ? -13.166 -1.835 24.539 1.00 62.72 98 GLU A C 1
ATOM 792 O O . GLU A 1 98 ? -13.857 -1.150 25.294 1.00 62.72 98 GLU A O 1
ATOM 797 N N . GLU A 1 99 ? -12.759 -3.059 24.906 1.00 64.31 99 GLU A N 1
ATOM 798 C CA . GLU A 1 99 ? -13.207 -3.721 26.151 1.00 64.31 99 GLU A CA 1
ATOM 799 C C . GLU A 1 99 ? -12.784 -3.002 27.448 1.00 64.31 99 GLU A C 1
ATOM 801 O O . GLU A 1 99 ? -13.408 -3.170 28.500 1.00 64.31 99 GLU A O 1
ATOM 806 N N . LYS A 1 100 ? -11.708 -2.208 27.407 1.00 61.78 100 LYS A N 1
ATOM 807 C CA . LYS A 1 100 ? -11.240 -1.421 28.561 1.00 61.78 100 LYS A CA 1
ATOM 808 C C . LYS A 1 100 ? -11.906 -0.053 28.668 1.00 61.78 100 LYS A C 1
ATOM 810 O O . LYS A 1 100 ? -11.850 0.534 29.741 1.00 61.78 100 LYS A O 1
ATOM 815 N N . ALA A 1 101 ? -12.492 0.458 27.587 1.00 62.88 101 ALA A N 1
ATOM 816 C CA . ALA A 1 101 ? -13.173 1.751 27.576 1.00 62.88 101 ALA A CA 1
ATOM 817 C C . ALA A 1 101 ? -14.627 1.667 28.080 1.00 62.88 101 ALA A C 1
ATOM 819 O O . ALA A 1 101 ? -15.187 2.684 28.481 1.00 62.88 101 ALA A O 1
ATOM 820 N N . GLU A 1 102 ? -15.226 0.472 28.085 1.00 57.00 102 GLU A N 1
ATOM 821 C CA . GLU A 1 102 ? -16.590 0.220 28.583 1.00 57.00 102 GLU A CA 1
ATOM 822 C C . GLU A 1 102 ? -16.664 -0.189 30.072 1.00 57.00 102 GLU A C 1
ATOM 824 O O . GLU A 1 102 ? -17.748 -0.496 30.572 1.00 57.00 102 GLU A O 1
ATOM 829 N N . LYS A 1 103 ? -15.540 -0.179 30.803 1.00 48.69 103 LYS A N 1
ATOM 830 C CA . LYS A 1 103 ? -15.469 -0.438 32.255 1.00 48.69 103 LYS A CA 1
ATOM 831 C C . LYS A 1 103 ? -15.065 0.806 33.033 1.00 48.69 103 LYS A C 1
ATOM 833 O O . LYS A 1 103 ? -15.606 0.973 34.148 1.00 48.69 103 LYS A O 1
#

pLDDT: mean 87.83, std 9.71, range [48.69, 95.88]

Sequence (103 aa):
MYVLIKYVYHPIDSSKTSEKGYSEDKANFCADEVVELSKKTLSTNDLMSNDIILDVKTQSVVKNRYGKINDFNKLYQYYHNIYGESIDSMLLTENDAEEKAEK

Radius of gyration: 17.41 Å; chains: 1; bounding box: 40×28×56 Å

Foldseek 3Di:
DKKFKAWDKDFPDPVCPPPPCLVVDPVRIDTDIDIDDDPDDDDPCSVVGGQWMADPVVLFTPHHNVPPDRHSVVVVVVCCVVCVVVVVVVVVVVVVVVVVVVD